Protein AF-C9LE13-F1 (afdb_monomer_lite)

Foldseek 3Di:
DDPPPDPDPCVVVVLVDFDWDDDVCLCVVLPDDPPLCVVPPVQKDDKAQQDDPRDGDVVLLPPDLQFKFKKWKWFADDPCRVPRTGTADIDTWADDHPPTHSSVVSVVLVVDPDQPLSVSCCVPRNRRIMMMTRTDHPVVSRVSVRLSCCSNGVHRSPPDRDDPPPPDPPDDPD

Radius of gyration: 17.65 Å; chains: 1; bounding box: 65×42×38 Å

Organism: NCBI:txid626522

Structure (mmCIF, N/CA/C/O backbone):
data_AF-C9LE13-F1
#
_entry.id   AF-C9LE13-F1
#
loop_
_atom_site.group_PDB
_atom_site.id
_atom_site.type_symbol
_atom_site.label_atom_id
_atom_site.label_alt_id
_atom_site.label_comp_id
_atom_site.label_asym_id
_atom_site.label_entity_id
_atom_site.label_seq_id
_atom_site.pdbx_PDB_ins_code
_atom_site.Cartn_x
_atom_site.Cartn_y
_atom_site.Cartn_z
_atom_site.occupancy
_atom_site.B_iso_or_equiv
_atom_site.auth_seq_id
_atom_site.auth_comp_id
_atom_site.auth_asym_id
_atom_site.auth_atom_id
_atom_site.pdbx_PDB_model_num
ATOM 1 N N . MET A 1 1 ? -45.689 -19.590 8.514 1.00 37.91 1 MET A N 1
ATOM 2 C CA . MET A 1 1 ? -45.401 -20.158 7.177 1.00 37.91 1 MET A CA 1
ATOM 3 C C . MET A 1 1 ? -44.159 -19.452 6.638 1.00 37.91 1 MET A C 1
ATOM 5 O O . MET A 1 1 ? -44.063 -18.241 6.782 1.00 37.91 1 MET A O 1
ATOM 9 N N . ARG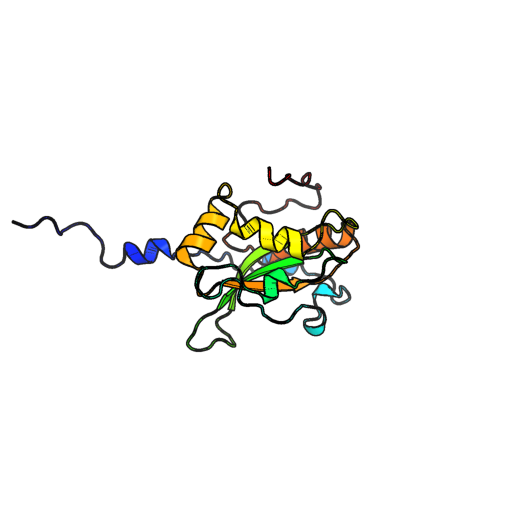 A 1 2 ? -43.164 -20.229 6.197 1.00 45.31 2 ARG A N 1
ATOM 10 C CA . ARG A 1 2 ? -41.741 -19.875 6.023 1.00 45.31 2 ARG A CA 1
ATOM 11 C C . ARG A 1 2 ? -41.488 -18.782 4.965 1.00 45.31 2 ARG A C 1
ATOM 13 O O . ARG A 1 2 ? -41.836 -18.981 3.810 1.00 45.31 2 ARG A O 1
ATOM 20 N N . LYS A 1 3 ? -40.777 -17.709 5.337 1.00 42.91 3 LYS A N 1
ATOM 21 C CA . LYS A 1 3 ? -39.993 -16.847 4.423 1.00 42.91 3 LYS A CA 1
ATOM 22 C C . LYS A 1 3 ? -38.500 -17.057 4.708 1.00 42.91 3 LYS A C 1
ATOM 24 O O . LYS A 1 3 ? -37.850 -16.196 5.280 1.00 42.91 3 LYS A O 1
ATOM 29 N N . GLY A 1 4 ? -37.990 -18.248 4.418 1.00 52.19 4 GLY A N 1
ATOM 30 C CA . GLY A 1 4 ? -36.617 -18.628 4.776 1.00 52.19 4 GLY A CA 1
ATOM 31 C C . GLY A 1 4 ? -36.053 -19.728 3.889 1.00 52.19 4 GLY A C 1
ATOM 32 O O . GLY A 1 4 ? -35.405 -20.641 4.377 1.00 52.19 4 GLY A O 1
ATOM 33 N N . ALA A 1 5 ? -36.371 -19.695 2.601 1.00 51.44 5 ALA A N 1
ATOM 34 C CA . ALA A 1 5 ? -35.769 -20.563 1.603 1.00 51.44 5 ALA A CA 1
ATOM 35 C C . ALA A 1 5 ? -35.389 -19.635 0.458 1.00 51.44 5 ALA A C 1
ATOM 37 O O . ALA A 1 5 ? -36.312 -19.084 -0.117 1.00 51.44 5 ALA A O 1
ATOM 38 N N . PHE A 1 6 ? -34.092 -19.349 0.287 1.00 52.72 6 PHE A N 1
ATOM 39 C CA . PHE A 1 6 ? -33.392 -18.832 -0.912 1.00 52.72 6 PHE A CA 1
ATOM 40 C C . PHE A 1 6 ? -32.077 -18.102 -0.570 1.00 52.72 6 PHE A C 1
ATOM 42 O O . PHE A 1 6 ? -31.337 -17.789 -1.492 1.00 52.72 6 PHE A O 1
ATOM 49 N N . LEU A 1 7 ? -31.741 -17.866 0.705 1.00 52.72 7 LEU A N 1
ATOM 50 C CA . LEU A 1 7 ? -30.363 -17.511 1.066 1.00 52.72 7 LEU A CA 1
ATOM 51 C C . LEU A 1 7 ? -29.539 -18.800 1.069 1.00 52.72 7 LEU A C 1
ATOM 53 O O . LEU A 1 7 ? -29.810 -19.707 1.860 1.00 52.72 7 LEU A O 1
ATOM 57 N N . ASN A 1 8 ? -28.603 -18.918 0.130 1.00 61.34 8 ASN A N 1
ATOM 58 C CA . ASN A 1 8 ? -27.616 -19.990 0.144 1.00 61.34 8 ASN A CA 1
ATOM 59 C C . ASN A 1 8 ? -26.804 -19.868 1.437 1.00 61.34 8 ASN A C 1
ATOM 61 O O . ASN A 1 8 ? -26.517 -18.759 1.884 1.00 61.34 8 ASN A O 1
ATOM 65 N N . LEU A 1 9 ? -26.406 -21.002 2.022 1.00 56.81 9 LEU A N 1
ATOM 66 C CA . LEU A 1 9 ? -25.709 -21.068 3.319 1.00 56.81 9 LEU A CA 1
ATOM 67 C C . LEU A 1 9 ? -24.408 -20.231 3.389 1.00 56.81 9 LEU A C 1
ATOM 69 O O . LEU A 1 9 ? -23.876 -20.043 4.474 1.00 56.81 9 LEU A O 1
ATOM 73 N N . TYR A 1 10 ? -23.928 -19.746 2.239 1.00 61.41 10 TYR A N 1
ATOM 74 C CA . TYR A 1 10 ? -22.667 -19.035 2.023 1.00 61.41 10 TYR A CA 1
ATOM 75 C C . TYR A 1 10 ? -22.854 -17.689 1.293 1.00 61.41 10 TYR A C 1
ATOM 77 O O . TYR A 1 10 ? -21.909 -17.153 0.723 1.00 61.41 10 TYR A O 1
ATOM 85 N N . ASP A 1 11 ? -24.072 -17.134 1.224 1.00 70.69 11 ASP A N 1
ATOM 86 C CA . ASP A 1 11 ? -24.280 -15.845 0.539 1.00 70.69 11 ASP A CA 1
ATOM 87 C C . ASP A 1 11 ? -23.568 -14.674 1.244 1.00 70.69 11 ASP A C 1
ATOM 89 O O . ASP A 1 11 ? -23.216 -13.698 0.584 1.00 70.69 11 ASP A O 1
ATOM 93 N N . GLU A 1 12 ? -23.308 -14.780 2.552 1.00 75.88 12 GLU A N 1
ATOM 94 C CA . GLU A 1 12 ? -22.502 -13.800 3.294 1.00 75.88 12 GLU A CA 1
ATOM 95 C C . GLU A 1 12 ? -21.009 -13.888 2.943 1.00 75.88 12 GLU A C 1
ATOM 97 O O . GLU A 1 12 ? -20.352 -12.851 2.845 1.00 75.88 12 GLU A O 1
ATOM 102 N N . ASP A 1 13 ? -20.489 -15.084 2.649 1.00 80.38 13 ASP A N 1
ATOM 103 C CA . ASP A 1 13 ? -19.080 -15.281 2.276 1.00 80.38 13 ASP A CA 1
ATOM 104 C C . ASP A 1 13 ? -18.731 -14.534 0.985 1.00 80.38 13 ASP A C 1
ATOM 106 O O . ASP A 1 13 ? -17.645 -13.970 0.866 1.00 80.38 13 ASP A O 1
ATOM 110 N N . LYS A 1 14 ? -19.696 -14.398 0.064 1.00 82.44 14 LYS A N 1
ATOM 111 C CA . LYS A 1 14 ? -19.529 -13.627 -1.179 1.00 82.44 14 LYS A CA 1
ATOM 112 C C . LYS A 1 14 ? -19.150 -12.165 -0.944 1.00 82.44 14 LYS A C 1
ATOM 114 O O . LYS A 1 14 ? -18.537 -11.535 -1.807 1.00 82.44 14 LYS A O 1
ATOM 119 N N . LEU A 1 15 ? -19.504 -11.593 0.210 1.00 85.00 15 LEU A N 1
ATOM 120 C CA . LEU A 1 15 ? -19.101 -10.229 0.568 1.00 85.00 15 LEU A CA 1
ATOM 121 C C . LEU A 1 15 ? -17.573 -10.125 0.708 1.00 85.00 15 LEU A C 1
ATOM 123 O O . LEU A 1 15 ? -16.983 -9.101 0.340 1.00 85.00 15 LEU A O 1
ATOM 127 N N . TYR A 1 16 ? -16.950 -11.220 1.143 1.00 90.00 16 TYR A N 1
ATOM 128 C CA . TYR A 1 16 ? -15.524 -11.391 1.395 1.00 90.00 16 TYR A CA 1
ATOM 129 C C . TYR A 1 16 ? -14.784 -12.095 0.244 1.00 90.00 16 TYR A C 1
ATOM 131 O O . TYR A 1 16 ? -13.591 -12.363 0.355 1.00 90.00 16 TYR A O 1
ATOM 139 N N . ASP A 1 17 ? -15.432 -12.357 -0.891 1.00 90.12 17 ASP A N 1
ATOM 140 C CA . ASP A 1 17 ? -14.742 -12.965 -2.030 1.00 90.12 17 ASP A CA 1
ATOM 141 C C . ASP A 1 17 ? -13.667 -12.028 -2.598 1.00 90.12 17 ASP A C 1
ATOM 143 O O . ASP A 1 17 ? -13.955 -10.903 -3.028 1.00 90.12 17 ASP A O 1
ATOM 147 N N . ILE A 1 18 ? -12.433 -12.532 -2.653 1.00 93.56 18 ILE A N 1
ATOM 148 C CA . ILE A 1 18 ? -11.281 -11.892 -3.287 1.00 93.56 18 ILE A CA 1
ATOM 149 C C . ILE A 1 18 ? -10.654 -12.885 -4.267 1.00 93.56 18 ILE A C 1
ATOM 151 O O . ILE A 1 18 ? -10.316 -14.008 -3.898 1.00 93.56 18 ILE A O 1
ATOM 155 N N . ILE A 1 19 ? -10.472 -12.463 -5.520 1.00 92.00 19 ILE A N 1
ATOM 156 C CA . ILE A 1 19 ? -9.892 -13.296 -6.579 1.00 92.00 19 ILE A CA 1
ATOM 157 C C . ILE A 1 19 ? -8.451 -12.857 -6.839 1.00 92.00 19 ILE A C 1
ATOM 159 O O . ILE A 1 19 ? -8.207 -11.710 -7.207 1.00 92.00 19 ILE A O 1
ATOM 163 N N . TYR A 1 20 ? -7.508 -13.790 -6.701 1.00 93.12 20 TYR A N 1
ATOM 164 C CA . TYR A 1 20 ? -6.093 -13.576 -7.001 1.00 93.12 20 TYR A CA 1
ATOM 165 C C . TYR A 1 20 ? -5.717 -14.200 -8.346 1.00 93.12 20 TYR A C 1
ATOM 167 O O . TYR A 1 20 ? -5.934 -15.389 -8.580 1.00 93.12 20 TYR A O 1
ATOM 175 N N . TYR A 1 21 ? -5.103 -13.407 -9.223 1.00 88.44 21 TYR A N 1
ATOM 176 C CA . TYR A 1 21 ? -4.689 -13.835 -10.562 1.00 88.44 21 TYR A CA 1
ATOM 177 C C . TYR A 1 21 ? -3.209 -14.230 -10.587 1.00 88.44 21 TYR A C 1
ATOM 179 O O . TYR A 1 21 ? -2.379 -13.564 -11.210 1.00 88.44 21 TYR A O 1
ATOM 187 N N . HIS A 1 22 ? -2.866 -15.314 -9.889 1.00 88.94 22 HIS A N 1
ATOM 188 C CA . HIS A 1 22 ? -1.499 -15.833 -9.887 1.00 88.94 22 HIS A CA 1
ATOM 189 C C . HIS A 1 22 ? -1.129 -16.394 -11.264 1.00 88.94 22 HIS A C 1
ATOM 191 O O . HIS A 1 22 ? -1.732 -17.353 -11.743 1.00 88.94 22 HIS A O 1
ATOM 197 N N . ASN A 1 23 ? -0.118 -15.799 -11.892 1.00 91.75 23 ASN A N 1
ATOM 198 C CA . ASN A 1 23 ? 0.418 -16.245 -13.170 1.00 91.75 23 ASN A CA 1
ATOM 199 C C . ASN A 1 23 ? 1.940 -16.028 -13.181 1.00 91.75 23 ASN A C 1
ATOM 201 O O . ASN A 1 23 ? 2.374 -14.874 -13.182 1.00 91.75 23 ASN A O 1
ATOM 205 N N . PRO A 1 24 ? 2.756 -17.096 -13.229 1.00 94.56 24 PRO A N 1
ATOM 206 C CA . PRO A 1 24 ? 4.211 -16.974 -13.256 1.00 94.56 24 PRO A CA 1
ATOM 207 C C . PRO A 1 24 ? 4.753 -16.103 -14.394 1.00 94.56 24 PRO A C 1
ATOM 209 O O . PRO A 1 24 ? 5.767 -15.434 -14.208 1.00 94.56 24 PRO A O 1
ATOM 212 N N . SER A 1 25 ? 4.072 -16.046 -15.545 1.00 94.38 25 SER A N 1
ATOM 213 C CA . SER A 1 25 ? 4.474 -15.163 -16.646 1.00 94.38 25 SER A CA 1
ATOM 214 C C . SER A 1 25 ? 4.455 -13.693 -16.233 1.00 94.38 25 SER A C 1
ATOM 216 O O . SER A 1 25 ? 5.364 -12.955 -16.585 1.00 94.38 25 SER A O 1
ATOM 218 N N . HIS A 1 26 ? 3.496 -13.268 -15.402 1.00 91.94 26 HIS A N 1
ATOM 219 C CA . HIS A 1 26 ? 3.467 -11.894 -14.895 1.00 91.94 26 HIS A CA 1
ATOM 220 C C . HIS A 1 26 ? 4.715 -11.563 -14.069 1.00 91.94 26 HIS A C 1
ATOM 222 O O . HIS A 1 26 ? 5.225 -10.449 -14.156 1.00 91.94 26 HIS A O 1
ATOM 228 N N . TRP A 1 27 ? 5.220 -12.519 -13.289 1.00 91.88 27 TRP A N 1
ATOM 229 C CA . TRP A 1 27 ? 6.414 -12.325 -12.465 1.00 91.88 27 TRP A CA 1
ATOM 230 C C . TRP A 1 27 ? 7.683 -12.264 -13.307 1.00 91.88 27 TRP A C 1
ATOM 232 O O . TRP A 1 27 ? 8.542 -11.430 -13.050 1.00 91.88 27 TRP A O 1
ATOM 242 N N . ILE A 1 28 ? 7.789 -13.130 -14.316 1.00 92.38 28 ILE A N 1
ATOM 243 C CA . ILE A 1 28 ? 8.953 -13.190 -15.205 1.00 92.38 28 ILE A CA 1
ATOM 244 C C . ILE A 1 28 ? 9.008 -11.942 -16.094 1.00 92.38 28 ILE A C 1
ATOM 246 O O . ILE A 1 28 ? 10.044 -11.285 -16.161 1.00 92.38 28 ILE A O 1
ATOM 250 N N . ASP A 1 29 ? 7.887 -11.576 -16.718 1.00 91.94 29 ASP A N 1
ATOM 251 C CA . ASP A 1 29 ? 7.822 -10.479 -17.692 1.00 91.94 29 ASP A CA 1
ATOM 252 C C . ASP A 1 29 ? 7.953 -9.092 -17.047 1.00 91.94 29 ASP A C 1
ATOM 254 O O . ASP A 1 29 ? 8.300 -8.123 -17.722 1.00 91.94 29 ASP A O 1
ATOM 258 N N . ASN A 1 30 ? 7.658 -8.983 -15.748 1.00 91.69 30 ASN A N 1
ATOM 259 C CA . ASN A 1 30 ? 7.724 -7.734 -14.983 1.00 91.69 30 ASN A CA 1
ATOM 260 C C . ASN A 1 30 ? 8.714 -7.839 -13.815 1.00 91.69 30 ASN A C 1
ATOM 262 O O . ASN A 1 30 ? 8.561 -7.146 -12.807 1.00 91.69 30 ASN A O 1
ATOM 266 N N . LYS A 1 31 ? 9.714 -8.723 -13.934 1.00 91.00 31 LYS A N 1
ATOM 267 C CA . LYS A 1 31 ? 10.750 -8.889 -12.916 1.00 91.00 31 LYS A CA 1
ATOM 268 C C . LYS A 1 31 ? 11.468 -7.559 -12.698 1.00 91.00 31 LYS A C 1
ATOM 270 O O . LYS A 1 31 ? 11.991 -6.956 -13.634 1.00 91.00 31 LYS A O 1
ATOM 275 N N . ILE A 1 32 ? 11.511 -7.133 -11.443 1.00 90.25 32 ILE A N 1
ATOM 276 C CA . ILE A 1 32 ? 12.288 -5.976 -11.013 1.00 90.25 32 ILE A CA 1
ATOM 277 C C . ILE A 1 32 ? 13.778 -6.353 -11.021 1.00 90.25 32 ILE A C 1
ATOM 279 O O . ILE A 1 32 ? 14.143 -7.491 -10.706 1.00 90.25 32 ILE A O 1
ATOM 283 N N . ASP A 1 33 ? 14.630 -5.412 -11.434 1.00 88.75 33 ASP A N 1
ATOM 284 C CA . ASP A 1 33 ? 16.086 -5.577 -11.394 1.00 88.75 33 ASP A CA 1
ATOM 285 C C . ASP A 1 33 ? 16.538 -5.892 -9.959 1.00 88.75 33 ASP A C 1
ATOM 287 O O . ASP A 1 33 ? 16.088 -5.243 -9.018 1.00 88.75 33 ASP A O 1
ATOM 291 N N . ASP A 1 34 ? 17.423 -6.874 -9.783 1.00 85.19 34 ASP A N 1
ATOM 292 C CA . ASP A 1 34 ? 17.890 -7.290 -8.453 1.00 85.19 34 ASP A CA 1
ATOM 293 C C . ASP A 1 34 ? 18.708 -6.191 -7.743 1.00 85.19 34 ASP A C 1
ATOM 295 O O . ASP A 1 34 ? 18.893 -6.238 -6.528 1.00 85.19 34 ASP A O 1
ATOM 299 N N . LEU A 1 35 ? 19.197 -5.196 -8.491 1.00 91.25 35 LEU A N 1
ATOM 300 C CA . LEU A 1 35 ? 19.860 -4.000 -7.973 1.00 91.25 35 LEU A CA 1
ATOM 301 C C . LEU A 1 35 ? 18.881 -2.873 -7.627 1.00 91.25 35 LEU A C 1
ATOM 303 O O . LEU A 1 35 ? 19.296 -1.880 -7.024 1.00 91.25 35 LEU A O 1
ATOM 307 N N . ASN A 1 36 ? 17.606 -2.984 -8.014 1.00 93.12 36 ASN A N 1
ATOM 308 C CA . ASN A 1 36 ? 16.605 -1.991 -7.657 1.00 93.12 36 ASN A CA 1
ATOM 309 C C . ASN A 1 36 ? 16.327 -2.080 -6.148 1.00 93.12 36 ASN A C 1
ATOM 311 O O . ASN A 1 36 ? 15.871 -3.117 -5.672 1.00 93.12 36 ASN A O 1
ATOM 315 N N . PRO A 1 37 ? 16.536 -1.003 -5.376 1.00 95.00 37 PRO A N 1
ATOM 316 C CA . PRO A 1 37 ? 16.409 -1.070 -3.928 1.00 95.00 37 PRO A CA 1
ATOM 317 C C . PRO A 1 37 ? 15.028 -1.456 -3.393 1.00 95.00 37 PRO A C 1
ATOM 319 O O . PRO A 1 37 ? 14.924 -1.847 -2.234 1.00 95.00 37 PRO A O 1
ATOM 322 N N . ILE A 1 38 ? 13.971 -1.363 -4.201 1.00 95.44 38 ILE A N 1
ATOM 323 C CA . ILE A 1 38 ? 12.629 -1.773 -3.784 1.00 95.44 38 ILE A CA 1
ATOM 324 C C . ILE A 1 38 ? 12.525 -3.282 -3.492 1.00 95.44 38 ILE A C 1
ATOM 326 O O . ILE A 1 38 ? 11.621 -3.701 -2.770 1.00 95.44 38 ILE A O 1
ATOM 330 N N . SER A 1 39 ? 13.439 -4.113 -4.009 1.00 92.94 39 SER A N 1
ATOM 331 C CA . SER A 1 39 ? 13.477 -5.549 -3.700 1.00 92.94 39 SER A CA 1
ATOM 332 C C . SER A 1 39 ? 14.074 -5.866 -2.322 1.00 92.94 39 SER A C 1
ATOM 334 O O . SER A 1 39 ? 13.962 -7.000 -1.860 1.00 92.94 39 SER A O 1
ATOM 336 N N . ASP A 1 40 ? 14.701 -4.891 -1.657 1.00 94.44 40 ASP A N 1
ATOM 337 C CA . ASP A 1 40 ? 15.301 -5.044 -0.332 1.00 94.44 40 ASP A CA 1
ATOM 338 C C . ASP A 1 40 ? 14.264 -4.776 0.767 1.00 94.44 40 ASP A C 1
ATOM 340 O O . ASP A 1 40 ? 13.864 -3.635 1.011 1.00 94.44 40 ASP A O 1
ATOM 344 N N . GLU A 1 41 ? 13.845 -5.834 1.467 1.00 92.75 41 GLU A N 1
ATOM 345 C CA . GLU A 1 41 ? 12.862 -5.751 2.548 1.00 92.75 41 GLU A CA 1
ATOM 346 C C . GLU A 1 41 ? 13.253 -4.737 3.636 1.00 92.75 41 GLU A C 1
ATOM 348 O O . GLU A 1 41 ? 12.379 -4.051 4.173 1.00 92.75 41 GLU A O 1
ATOM 353 N N . ALA A 1 42 ? 14.550 -4.593 3.930 1.00 95.81 42 ALA A N 1
ATOM 354 C CA . ALA A 1 42 ? 15.041 -3.693 4.972 1.00 95.81 42 ALA A CA 1
ATOM 355 C C . ALA A 1 42 ? 14.831 -2.206 4.636 1.00 95.81 42 ALA A C 1
ATOM 357 O O . ALA A 1 42 ? 14.957 -1.350 5.513 1.00 95.81 42 ALA A O 1
ATOM 358 N N . ARG A 1 43 ? 14.512 -1.883 3.376 1.00 96.62 43 ARG A N 1
ATOM 359 C CA . ARG A 1 43 ? 14.202 -0.516 2.932 1.00 96.62 43 ARG A CA 1
ATOM 360 C C . ARG A 1 43 ? 12.723 -0.172 2.990 1.00 96.62 43 ARG A C 1
ATOM 362 O O . ARG A 1 43 ? 12.365 0.995 2.846 1.00 96.62 43 ARG A O 1
ATOM 369 N N . TRP A 1 44 ? 11.863 -1.159 3.196 1.00 97.62 44 TRP A N 1
ATOM 370 C CA . TRP A 1 44 ? 10.451 -0.914 3.435 1.00 97.62 44 TRP A CA 1
ATOM 371 C C . TRP A 1 44 ? 10.213 -0.549 4.895 1.00 97.62 44 TRP A C 1
ATOM 373 O O . TRP A 1 44 ? 10.956 -0.944 5.791 1.00 97.62 44 TRP A O 1
ATOM 383 N N . SER A 1 45 ? 9.120 0.160 5.149 1.00 97.56 45 SER A N 1
ATOM 384 C CA . SER A 1 45 ? 8.640 0.384 6.504 1.00 97.56 45 SER A CA 1
ATOM 385 C C . SER A 1 45 ? 8.359 -0.933 7.222 1.00 97.56 45 SER A C 1
ATOM 387 O O . SER A 1 45 ? 8.076 -1.957 6.593 1.00 97.56 45 SER A O 1
ATOM 389 N N . GLU A 1 46 ? 8.311 -0.871 8.547 1.00 96.50 46 GLU A N 1
ATOM 390 C CA . GLU A 1 46 ? 7.620 -1.885 9.335 1.00 96.50 46 GLU A CA 1
ATOM 391 C C . GLU A 1 46 ? 6.150 -2.010 8.901 1.00 96.50 46 GLU A C 1
ATOM 393 O O . GLU A 1 46 ? 5.576 -1.128 8.245 1.00 96.50 46 GLU A O 1
ATOM 398 N N . GLU A 1 47 ? 5.536 -3.128 9.273 1.00 95.88 47 GLU A N 1
ATOM 399 C CA . GLU A 1 47 ? 4.100 -3.332 9.121 1.00 95.88 47 GLU A CA 1
ATOM 400 C C . GLU A 1 47 ? 3.313 -2.357 10.011 1.00 95.88 47 GLU A C 1
ATOM 402 O O . GLU A 1 47 ? 3.586 -2.217 11.203 1.00 95.88 47 GLU A O 1
ATOM 407 N N . ILE A 1 48 ? 2.287 -1.718 9.442 1.00 98.00 48 ILE A N 1
ATOM 408 C CA . ILE A 1 48 ? 1.427 -0.770 10.152 1.00 98.00 48 ILE A CA 1
ATOM 409 C C . ILE A 1 48 ? -0.022 -1.240 10.065 1.00 98.00 48 ILE A C 1
ATOM 411 O O . ILE A 1 48 ? -0.573 -1.362 8.972 1.00 98.00 48 ILE A O 1
ATOM 415 N N . LYS A 1 49 ? -0.680 -1.453 11.209 1.00 97.75 49 LYS A N 1
ATOM 416 C CA . LYS A 1 49 ? -2.133 -1.659 11.226 1.00 97.75 49 LYS A CA 1
ATOM 417 C C . LYS A 1 49 ? -2.819 -0.363 10.799 1.00 97.75 49 LYS A C 1
ATOM 419 O O . LYS A 1 49 ? -2.558 0.691 11.378 1.00 97.75 49 LYS A O 1
ATOM 424 N N . TYR A 1 50 ? -3.656 -0.414 9.765 1.00 97.88 50 TYR A N 1
ATOM 425 C CA . TYR A 1 50 ? -4.187 0.807 9.156 1.00 97.88 50 TYR A CA 1
ATOM 426 C C . TYR A 1 50 ? -5.337 1.414 9.978 1.00 97.88 50 TYR A C 1
ATOM 428 O O . TYR A 1 50 ? -5.410 2.634 10.131 1.00 97.88 50 TYR A O 1
ATOM 436 N N . TYR A 1 51 ? -6.174 0.565 10.584 1.00 97.12 51 TYR A N 1
ATOM 437 C CA . TYR A 1 51 ? -7.274 0.966 11.463 1.00 97.12 51 TYR A CA 1
ATOM 438 C C . TYR A 1 51 ? -7.131 0.411 12.882 1.00 97.12 51 TYR A C 1
ATOM 440 O O . TYR A 1 51 ? -6.893 -0.780 13.081 1.00 97.12 51 TYR A O 1
ATOM 448 N N . GLU A 1 52 ? -7.366 1.262 13.877 1.00 94.69 52 GLU A N 1
ATOM 449 C CA . GLU A 1 52 ? -7.399 0.910 15.298 1.00 94.69 52 GLU A CA 1
ATOM 450 C C . GLU A 1 52 ? -8.662 1.506 15.923 1.00 94.69 52 GLU A C 1
ATOM 452 O O . GLU A 1 52 ? -8.923 2.699 15.798 1.00 94.69 52 GLU A O 1
ATOM 457 N N . GLY A 1 53 ? -9.502 0.675 16.549 1.00 90.19 53 GLY A N 1
ATOM 458 C CA . GLY A 1 53 ? -10.760 1.146 17.146 1.00 90.19 53 GLY A CA 1
ATOM 459 C C . GLY A 1 53 ? -11.723 1.796 16.142 1.00 90.19 53 GLY A C 1
ATOM 460 O O . GLY A 1 53 ? -12.461 2.710 16.498 1.00 90.19 53 GLY A O 1
ATOM 461 N N . GLY A 1 54 ? -11.692 1.371 14.875 1.00 88.38 54 GLY A N 1
ATOM 462 C CA . GLY A 1 54 ? -12.553 1.919 13.827 1.00 88.38 54 GLY A CA 1
ATOM 463 C C . GLY A 1 54 ? -12.118 3.283 13.277 1.00 88.38 54 GLY A C 1
ATOM 464 O O . GLY A 1 54 ? -12.835 3.841 12.449 1.00 88.38 54 GLY A O 1
ATOM 465 N N . VAL A 1 55 ? -10.952 3.807 13.654 1.00 93.69 55 VAL A N 1
ATOM 466 C CA . VAL A 1 55 ? -10.382 5.047 13.099 1.00 93.69 55 VAL A CA 1
ATOM 467 C C . VAL A 1 55 ? -8.982 4.799 12.553 1.00 93.69 55 VAL A C 1
ATOM 469 O O . VAL A 1 55 ? -8.350 3.799 12.895 1.00 93.69 55 VAL A O 1
ATOM 472 N N . ILE A 1 56 ? -8.505 5.671 11.662 1.00 95.88 56 ILE A N 1
ATOM 473 C CA . ILE A 1 56 ? -7.150 5.556 11.114 1.00 95.88 56 ILE A CA 1
ATOM 474 C C . ILE A 1 56 ? -6.112 5.587 12.248 1.00 95.88 56 ILE A C 1
ATOM 476 O O . ILE A 1 56 ? -6.205 6.419 13.163 1.00 95.88 56 ILE A O 1
ATOM 480 N N . SER A 1 57 ? -5.145 4.671 12.202 1.00 97.38 57 SER A N 1
ATOM 481 C CA . SER A 1 57 ? -4.183 4.484 13.290 1.00 97.38 57 SER A CA 1
ATOM 482 C C . SER A 1 57 ? -3.248 5.678 13.458 1.00 97.38 57 SER A C 1
ATOM 484 O O . SER A 1 57 ? -2.995 6.463 12.534 1.00 97.38 57 SER A O 1
ATOM 486 N N . GLU A 1 58 ? -2.701 5.821 14.663 1.00 97.50 58 GLU A N 1
ATOM 487 C CA . GLU A 1 58 ? -1.776 6.912 14.972 1.00 97.50 58 GLU A CA 1
ATOM 488 C C . GLU A 1 58 ? -0.456 6.765 14.198 1.00 97.50 58 GLU A C 1
ATOM 490 O O . GLU A 1 58 ? 0.120 7.750 13.734 1.00 97.50 58 GLU A O 1
ATOM 495 N N . SER A 1 59 ? -0.027 5.528 13.943 1.00 97.69 59 SER A N 1
ATOM 496 C CA . SER A 1 59 ? 1.134 5.215 13.104 1.00 97.69 59 SER A CA 1
ATOM 497 C C . SER A 1 59 ? 0.988 5.765 11.681 1.00 97.69 59 SER A C 1
ATOM 499 O O . SER A 1 59 ? 1.917 6.386 11.166 1.00 97.69 59 SER A O 1
ATOM 501 N N . ILE A 1 60 ? -0.196 5.642 11.065 1.00 97.81 60 ILE A N 1
ATOM 502 C CA . ILE A 1 60 ? -0.460 6.238 9.744 1.00 97.81 60 ILE A CA 1
ATOM 503 C C . ILE A 1 60 ? -0.419 7.768 9.805 1.00 97.81 60 ILE A C 1
ATOM 505 O O . ILE A 1 60 ? 0.126 8.425 8.912 1.00 97.81 60 ILE A O 1
ATOM 509 N N . LYS A 1 61 ? -0.947 8.367 10.878 1.00 97.06 61 LYS A N 1
ATOM 510 C CA . LYS A 1 61 ? -0.926 9.827 11.047 1.00 97.06 61 LYS A CA 1
ATOM 511 C C . LYS A 1 61 ? 0.484 10.392 11.210 1.00 97.06 61 LYS A C 1
ATOM 513 O O . LYS A 1 61 ? 0.675 11.561 10.866 1.00 97.06 61 LYS A O 1
ATOM 518 N N . ASN A 1 62 ? 1.436 9.571 11.653 1.00 96.94 62 ASN A N 1
ATOM 519 C CA . ASN A 1 62 ? 2.821 9.949 11.929 1.00 96.94 62 ASN A CA 1
ATOM 520 C C . ASN A 1 62 ? 3.836 9.526 10.854 1.00 96.94 62 ASN A C 1
ATOM 522 O O . ASN A 1 62 ? 5.014 9.851 10.990 1.00 96.94 62 ASN A O 1
ATOM 526 N N . LEU A 1 63 ? 3.393 8.921 9.745 1.00 97.81 63 LEU A N 1
ATOM 527 C CA . LEU A 1 63 ? 4.230 8.618 8.569 1.00 97.81 63 LEU A CA 1
ATOM 528 C C . LEU A 1 63 ? 5.083 9.815 8.108 1.00 97.81 63 LEU A C 1
ATOM 530 O O . LEU A 1 63 ? 4.678 10.950 8.314 1.00 97.81 63 LEU A O 1
ATOM 534 N N . PRO A 1 64 ? 6.230 9.652 7.444 1.00 96.88 64 PRO A N 1
ATOM 535 C CA . PRO A 1 64 ? 7.045 10.790 7.018 1.00 96.88 64 PRO A CA 1
ATOM 536 C C . PRO A 1 64 ? 6.323 11.731 6.033 1.00 96.88 64 PRO A C 1
ATOM 538 O O . PRO A 1 64 ? 5.405 11.348 5.301 1.00 96.88 64 PRO A O 1
ATOM 541 N N . THR A 1 65 ? 6.753 12.994 6.012 1.00 97.69 65 THR A N 1
ATOM 542 C CA . THR A 1 65 ? 6.242 14.036 5.097 1.00 97.69 65 THR A CA 1
ATOM 543 C C . THR A 1 65 ? 7.280 14.499 4.074 1.00 97.69 65 THR A C 1
ATOM 545 O O . THR A 1 65 ? 6.982 15.357 3.251 1.00 97.69 65 THR A O 1
ATOM 548 N N . ASN A 1 66 ? 8.489 13.940 4.124 1.00 97.50 66 ASN A N 1
ATOM 549 C CA . ASN A 1 66 ? 9.641 14.283 3.285 1.00 97.50 66 ASN A CA 1
ATOM 550 C C . ASN A 1 66 ? 9.917 13.243 2.182 1.00 97.50 66 ASN A C 1
ATOM 552 O O . ASN A 1 66 ? 11.004 13.218 1.614 1.00 97.50 66 ASN A O 1
ATOM 556 N N . THR A 1 67 ? 8.959 12.357 1.908 1.00 97.75 67 THR A N 1
ATOM 557 C CA . THR A 1 67 ? 9.075 11.314 0.887 1.00 97.75 67 THR A CA 1
ATOM 558 C C . THR A 1 67 ? 7.715 10.997 0.272 1.00 97.75 67 THR A C 1
ATOM 560 O O . THR A 1 67 ? 6.665 11.208 0.894 1.00 97.75 67 THR A O 1
ATOM 563 N N . GLY A 1 68 ? 7.741 10.527 -0.968 1.00 97.62 68 GLY A N 1
ATOM 564 C CA . GLY A 1 68 ? 6.629 9.864 -1.627 1.00 97.62 68 GLY A CA 1
ATOM 565 C C . GLY A 1 68 ? 6.802 8.357 -1.477 1.00 97.62 68 GLY A C 1
ATOM 566 O O . GLY A 1 68 ? 7.040 7.867 -0.373 1.00 97.62 68 GLY A O 1
ATOM 567 N N . GLY A 1 69 ? 6.699 7.641 -2.591 1.00 97.81 69 GLY A N 1
ATOM 568 C CA . GLY A 1 69 ? 7.072 6.237 -2.680 1.00 97.81 69 GLY A CA 1
ATOM 569 C C . GLY A 1 69 ? 5.946 5.315 -3.116 1.00 97.81 69 GLY A C 1
ATOM 570 O O . GLY A 1 69 ? 4.906 5.757 -3.610 1.00 97.81 69 GLY A O 1
ATOM 571 N N . ILE A 1 70 ? 6.169 4.022 -2.908 1.00 98.44 70 ILE A N 1
ATOM 572 C CA . ILE A 1 70 ? 5.190 2.961 -3.152 1.00 98.44 70 ILE A CA 1
ATOM 573 C C . ILE A 1 70 ? 4.566 2.558 -1.828 1.00 98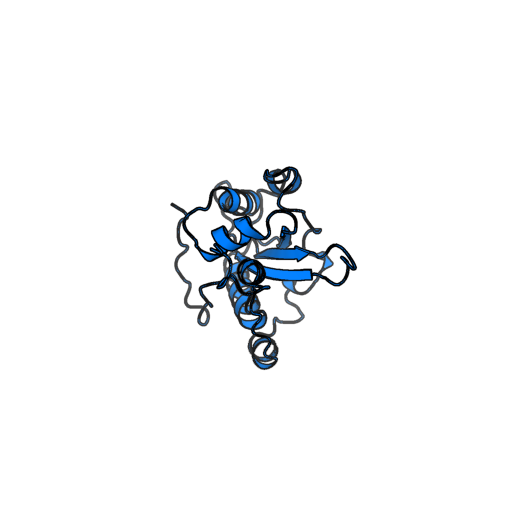.44 70 ILE A C 1
ATOM 575 O O . ILE A 1 70 ? 5.255 2.466 -0.817 1.00 98.44 70 ILE A O 1
ATOM 579 N N . TYR A 1 71 ? 3.272 2.274 -1.825 1.00 98.19 71 TYR A N 1
ATOM 580 C CA . TYR A 1 71 ? 2.605 1.652 -0.695 1.00 98.19 71 TYR A CA 1
ATOM 581 C C . TYR A 1 71 ? 1.749 0.479 -1.118 1.00 98.19 71 TYR A C 1
ATOM 583 O O . TYR A 1 71 ? 1.278 0.386 -2.250 1.00 98.19 71 TYR A O 1
ATOM 591 N N . MET A 1 72 ? 1.515 -0.398 -0.154 1.00 97.81 72 MET A N 1
ATOM 592 C CA . MET A 1 72 ? 0.636 -1.536 -0.309 1.00 97.81 72 MET A CA 1
ATOM 593 C C . MET A 1 72 ? -0.324 -1.638 0.862 1.00 97.81 72 MET A C 1
ATOM 595 O O . MET A 1 72 ? 0.052 -1.413 2.015 1.00 97.81 72 MET A O 1
ATOM 599 N N . PHE A 1 73 ? -1.548 -2.038 0.545 1.00 98.12 73 PHE A N 1
ATOM 600 C CA . PHE A 1 73 ? -2.459 -2.616 1.510 1.00 98.12 73 PHE A CA 1
ATOM 601 C C . PHE A 1 73 ? -2.423 -4.132 1.387 1.00 98.12 73 PHE A C 1
ATOM 603 O O . PHE A 1 73 ? -2.423 -4.685 0.283 1.00 98.12 73 PHE A O 1
ATOM 610 N N . TYR A 1 74 ? -2.439 -4.807 2.525 1.00 97.81 74 TYR A N 1
ATOM 611 C CA . TYR A 1 74 ? -2.562 -6.253 2.589 1.00 97.81 74 TYR A CA 1
ATOM 612 C C . TYR A 1 74 ? -3.438 -6.668 3.758 1.00 97.81 74 TYR A C 1
ATOM 614 O O . TYR A 1 74 ? -3.565 -5.957 4.756 1.00 97.81 74 TYR A O 1
ATOM 622 N N . LEU A 1 75 ? -4.053 -7.832 3.610 1.00 97.62 75 LEU A N 1
ATOM 623 C CA . LEU A 1 75 ? -4.804 -8.478 4.670 1.00 97.62 75 LEU A CA 1
ATOM 624 C C . LEU A 1 75 ? -3.863 -9.325 5.505 1.00 97.62 75 LEU A C 1
ATOM 626 O O . LEU A 1 75 ? -2.974 -9.979 4.953 1.00 97.62 75 LEU A O 1
ATOM 630 N N . LYS A 1 76 ? -4.091 -9.333 6.816 1.00 97.62 76 LYS A N 1
ATOM 631 C CA . LYS A 1 76 ? -3.361 -10.187 7.745 1.00 97.62 76 LYS A CA 1
ATOM 632 C C . LYS A 1 76 ? -4.308 -11.076 8.538 1.00 97.62 76 LYS A C 1
ATOM 634 O O . LYS A 1 76 ? -5.182 -10.577 9.247 1.00 97.62 76 LYS A O 1
ATOM 639 N N . GLY A 1 77 ? -4.112 -12.384 8.417 1.00 95.56 77 GLY A N 1
ATOM 640 C CA . GLY A 1 77 ? -4.834 -13.379 9.204 1.00 95.56 77 GLY A CA 1
ATOM 641 C C . GLY A 1 77 ? -4.400 -13.396 10.671 1.00 95.56 77 GLY A C 1
ATOM 642 O O . GLY A 1 77 ? -3.372 -12.830 11.052 1.00 95.56 77 GLY A O 1
ATOM 643 N N . ILE A 1 78 ? -5.225 -14.023 11.510 1.00 95.38 78 ILE A N 1
ATOM 644 C CA . ILE A 1 78 ? -5.045 -14.050 12.969 1.00 95.38 78 ILE A CA 1
ATOM 645 C C . ILE A 1 78 ? -4.458 -15.366 13.489 1.00 95.38 78 ILE A C 1
ATOM 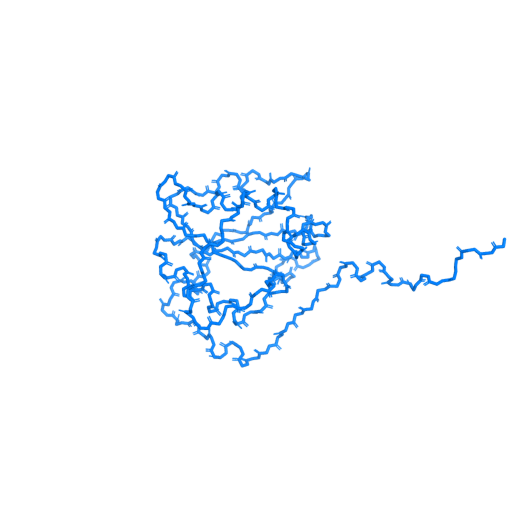647 O O . ILE A 1 78 ? -4.026 -15.410 14.638 1.00 95.38 78 ILE A O 1
ATOM 651 N N . ASN A 1 79 ? -4.437 -16.426 12.677 1.00 96.50 79 ASN A N 1
ATOM 652 C CA . ASN A 1 79 ? -4.035 -17.758 13.133 1.00 96.50 79 ASN A CA 1
ATOM 653 C C . ASN A 1 79 ? -2.529 -17.961 12.969 1.00 96.50 79 ASN A C 1
ATOM 655 O O . ASN A 1 79 ? -1.849 -18.391 13.899 1.00 96.50 79 ASN A O 1
ATOM 659 N N . LEU A 1 80 ? -1.999 -17.616 11.792 1.00 95.69 80 LEU A N 1
ATOM 660 C CA . LEU A 1 80 ? -0.581 -17.677 11.440 1.00 95.69 80 LEU A CA 1
ATOM 661 C C . LEU A 1 80 ? -0.144 -16.350 10.792 1.00 95.69 80 LEU A C 1
ATOM 663 O O . LEU A 1 80 ? 0.211 -16.310 9.611 1.00 95.69 80 LEU A O 1
ATOM 667 N N . PRO A 1 81 ? -0.103 -15.242 11.557 1.00 91.94 81 PRO A N 1
ATOM 668 C CA . PRO A 1 81 ? 0.045 -13.897 10.994 1.00 91.94 81 PRO A CA 1
ATOM 669 C C . PRO A 1 81 ? 1.398 -13.632 10.303 1.00 91.94 81 PRO A C 1
ATOM 671 O O . PRO A 1 81 ? 1.581 -12.610 9.642 1.00 91.94 81 PRO A O 1
ATOM 674 N N . PHE A 1 82 ? 2.375 -14.526 10.468 1.00 91.56 82 PHE A N 1
ATOM 675 C CA . PHE A 1 82 ? 3.661 -14.453 9.774 1.00 91.56 82 PHE A CA 1
ATOM 676 C C . PHE A 1 82 ? 3.572 -14.883 8.300 1.00 91.56 82 PHE A C 1
ATOM 678 O O . PHE A 1 82 ? 4.398 -14.435 7.510 1.00 91.56 82 PHE A O 1
ATOM 685 N N . ILE A 1 83 ? 2.584 -15.708 7.926 1.00 95.12 83 ILE A N 1
ATOM 686 C CA . ILE A 1 83 ? 2.398 -16.220 6.555 1.00 95.12 83 ILE A CA 1
ATOM 687 C C . ILE A 1 83 ? 1.048 -15.832 5.943 1.00 95.12 83 ILE A C 1
ATOM 689 O O . ILE A 1 83 ? 0.946 -15.714 4.726 1.00 95.12 83 ILE A O 1
ATOM 693 N N . GLU A 1 84 ? 0.024 -15.582 6.761 1.00 95.75 84 GLU A N 1
ATOM 694 C CA . GLU A 1 84 ? -1.296 -15.124 6.315 1.00 95.75 84 GLU A CA 1
ATOM 695 C C . GLU A 1 84 ? -1.251 -13.639 5.918 1.00 95.75 84 GLU A C 1
ATOM 697 O O . GLU A 1 84 ? -1.890 -12.809 6.557 1.00 95.75 84 GLU A O 1
ATOM 702 N N . LYS A 1 85 ? -0.457 -13.291 4.901 1.00 95.75 85 LYS A N 1
ATOM 703 C CA . LYS A 1 85 ? -0.300 -11.932 4.372 1.00 95.75 85 LYS A CA 1
ATOM 704 C C . LYS A 1 85 ? -0.696 -11.905 2.902 1.00 95.75 85 LYS A C 1
ATOM 706 O O . LYS A 1 85 ? -0.035 -12.521 2.069 1.00 95.75 85 LYS A O 1
ATOM 711 N N . TYR A 1 86 ? -1.746 -11.159 2.577 1.00 96.75 86 TYR A N 1
ATOM 712 C CA . TYR A 1 86 ? -2.325 -11.150 1.234 1.00 96.75 86 TYR A CA 1
ATOM 713 C C . TYR A 1 86 ? -2.378 -9.730 0.679 1.00 96.75 86 TYR A C 1
ATOM 715 O O . TYR A 1 86 ? -3.199 -8.929 1.117 1.00 96.75 86 TYR A O 1
ATOM 723 N N . VAL A 1 87 ? -1.506 -9.400 -0.277 1.00 97.06 87 VAL A N 1
ATOM 724 C CA . VAL A 1 87 ? -1.478 -8.069 -0.910 1.00 97.06 87 VAL A CA 1
ATOM 725 C C . VAL A 1 87 ? -2.768 -7.838 -1.684 1.00 97.06 87 VAL A C 1
ATOM 727 O O . VAL A 1 87 ? -3.093 -8.606 -2.582 1.00 97.06 87 VAL A O 1
ATOM 730 N N . VAL A 1 88 ? -3.502 -6.780 -1.345 1.00 97.31 88 VAL A N 1
ATOM 731 C CA . VAL A 1 88 ? -4.808 -6.492 -1.950 1.00 97.31 88 VAL A CA 1
ATOM 732 C C . VAL A 1 88 ? -4.836 -5.229 -2.800 1.00 97.31 88 VAL A C 1
ATOM 734 O O . VAL A 1 88 ? -5.636 -5.152 -3.727 1.00 97.31 88 VAL A O 1
ATOM 737 N N . TYR A 1 89 ? -3.946 -4.274 -2.535 1.00 97.19 89 TYR A N 1
ATOM 738 C CA . TYR A 1 89 ? -3.816 -3.047 -3.317 1.00 97.19 89 TYR A CA 1
ATOM 739 C C . TYR A 1 89 ? -2.373 -2.556 -3.289 1.00 97.19 89 TYR A C 1
ATOM 741 O O . TYR A 1 89 ? -1.730 -2.597 -2.240 1.00 97.19 89 TYR A O 1
ATOM 749 N N . ILE A 1 90 ? -1.889 -2.039 -4.412 1.00 97.75 90 ILE A N 1
ATOM 750 C CA . ILE A 1 90 ? -0.617 -1.323 -4.525 1.00 97.75 90 ILE A CA 1
ATOM 751 C C . ILE A 1 90 ? -0.901 0.041 -5.141 1.00 97.75 90 ILE A C 1
ATOM 753 O O . ILE A 1 90 ? -1.695 0.156 -6.071 1.00 97.75 90 ILE A O 1
ATOM 757 N N . GLY A 1 91 ? -0.256 1.081 -4.634 1.00 9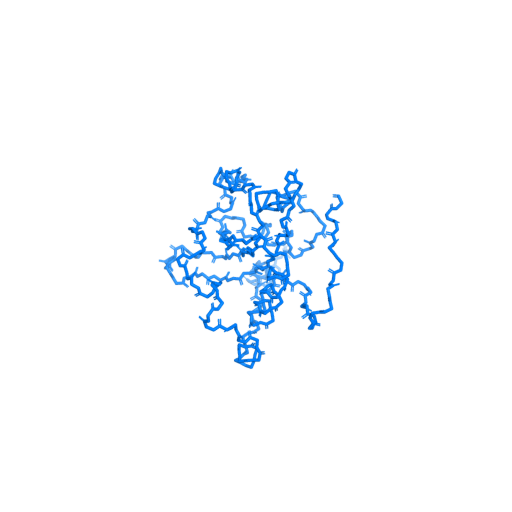6.12 91 GLY A N 1
ATOM 758 C CA . GLY A 1 91 ? -0.308 2.387 -5.267 1.00 96.12 91 GLY A CA 1
ATOM 759 C C . GLY A 1 91 ? 0.934 3.207 -4.988 1.00 96.12 91 GLY A C 1
ATOM 760 O O . GLY A 1 91 ? 1.783 2.841 -4.173 1.00 96.12 91 GLY A O 1
ATOM 761 N N . ARG A 1 92 ? 1.011 4.353 -5.651 1.00 96.69 92 ARG A N 1
ATOM 762 C CA . ARG A 1 92 ? 2.109 5.302 -5.495 1.00 96.69 92 ARG A CA 1
ATOM 763 C C . ARG A 1 92 ? 1.703 6.639 -4.900 1.00 96.69 92 ARG A C 1
ATOM 765 O O . ARG A 1 92 ? 0.548 7.070 -4.954 1.00 96.69 92 ARG A O 1
ATOM 772 N N . CYS A 1 93 ? 2.692 7.330 -4.354 1.00 97.00 93 CYS A N 1
ATOM 773 C CA . CYS A 1 93 ? 2.627 8.738 -4.016 1.00 97.00 93 CYS A CA 1
ATOM 774 C C . CYS A 1 93 ? 3.830 9.441 -4.633 1.00 97.00 93 CYS A C 1
ATOM 776 O O . CYS A 1 93 ? 4.956 9.220 -4.199 1.00 97.00 93 CYS A O 1
ATOM 778 N N . HIS A 1 94 ? 3.604 10.345 -5.585 1.00 97.50 94 HIS A N 1
ATOM 779 C CA . HIS A 1 94 ? 4.652 11.283 -5.981 1.00 97.50 94 HIS A CA 1
ATOM 780 C C . HIS A 1 94 ? 5.043 12.179 -4.811 1.00 97.50 94 HIS A C 1
ATOM 782 O O . HIS A 1 94 ? 4.195 12.602 -4.019 1.00 97.50 94 HIS A O 1
ATOM 788 N N . TYR A 1 95 ? 6.330 12.487 -4.725 1.00 97.69 95 TYR A N 1
ATOM 789 C CA . TYR A 1 95 ? 6.844 13.461 -3.788 1.00 97.69 95 TYR A CA 1
ATOM 790 C C . TYR A 1 95 ? 6.823 14.858 -4.406 1.00 97.69 95 TYR A C 1
ATOM 792 O O . TYR A 1 95 ? 7.315 15.092 -5.512 1.00 97.69 95 TYR A O 1
ATOM 800 N N . SER A 1 96 ? 6.260 15.803 -3.664 1.00 95.75 96 SER A N 1
ATOM 801 C CA . SER A 1 96 ? 6.399 17.232 -3.912 1.00 95.75 96 SER A CA 1
ATOM 802 C C . SER A 1 96 ? 6.483 17.921 -2.564 1.00 95.75 96 SER A C 1
ATOM 804 O O . SER A 1 96 ? 5.552 17.833 -1.757 1.00 95.75 96 SER A O 1
ATOM 806 N N . GLU A 1 97 ? 7.600 18.603 -2.330 1.00 93.88 97 GLU A N 1
ATOM 807 C CA . GLU A 1 97 ? 7.883 19.273 -1.068 1.00 93.88 97 GLU A CA 1
ATOM 808 C C . GLU A 1 97 ? 6.711 20.168 -0.633 1.00 93.88 97 GLU A C 1
ATOM 810 O O . GLU A 1 97 ? 6.198 20.990 -1.396 1.00 93.88 97 GLU A O 1
ATOM 815 N N . GLY A 1 98 ? 6.226 19.939 0.590 1.00 89.06 98 GLY A N 1
ATOM 816 C CA . GLY A 1 98 ? 5.100 20.668 1.178 1.00 89.06 98 GLY A CA 1
ATOM 817 C C . GLY A 1 98 ? 3.721 20.417 0.548 1.00 89.06 98 GLY A C 1
ATOM 818 O O . GLY A 1 98 ? 2.748 21.006 1.014 1.00 89.06 98 GLY A O 1
ATOM 819 N N . ARG A 1 99 ? 3.588 19.569 -0.487 1.00 92.50 99 ARG A N 1
ATOM 820 C CA . ARG A 1 99 ? 2.314 19.366 -1.214 1.00 92.50 99 ARG A CA 1
ATOM 821 C C . ARG A 1 99 ? 1.831 17.921 -1.269 1.00 92.50 99 ARG A C 1
ATOM 823 O O . ARG A 1 99 ? 0.638 17.681 -1.059 1.00 92.50 99 ARG A O 1
ATOM 830 N N . GLN A 1 100 ? 2.713 16.985 -1.612 1.00 95.31 100 GLN A N 1
ATOM 831 C CA . GLN A 1 100 ? 2.397 15.567 -1.808 1.00 95.31 100 GLN A CA 1
ATOM 832 C C . GLN A 1 100 ? 3.478 14.708 -1.158 1.00 95.31 100 GLN A C 1
ATOM 834 O O . GLN A 1 100 ? 4.668 14.911 -1.390 1.00 95.31 100 GLN A O 1
ATOM 839 N N . HIS A 1 101 ? 3.052 13.785 -0.304 1.00 97.56 101 HIS A N 1
ATOM 840 C CA . HIS A 1 101 ? 3.926 12.898 0.455 1.00 97.56 101 HIS A CA 1
ATOM 841 C C . HIS A 1 101 ? 3.122 11.715 1.001 1.00 97.56 101 HIS A C 1
ATOM 843 O O . HIS A 1 101 ? 1.891 11.781 1.118 1.00 97.56 101 HIS A O 1
ATOM 849 N N . ILE A 1 102 ? 3.823 10.657 1.406 1.00 97.56 102 ILE A N 1
ATOM 850 C CA . ILE A 1 102 ? 3.210 9.373 1.752 1.00 97.56 102 ILE A CA 1
ATOM 851 C C . ILE A 1 102 ? 2.155 9.485 2.863 1.00 97.56 102 ILE A C 1
ATOM 853 O O . ILE A 1 102 ? 1.061 8.948 2.715 1.00 97.56 102 ILE A O 1
ATOM 857 N N . ARG A 1 103 ? 2.399 10.284 3.919 1.00 97.75 103 ARG A N 1
ATOM 858 C CA . ARG A 1 103 ? 1.403 10.530 4.986 1.00 97.75 103 ARG A CA 1
ATOM 859 C C . ARG A 1 103 ? 0.086 11.098 4.453 1.00 97.75 103 ARG A C 1
ATOM 861 O O . ARG A 1 103 ? -0.978 10.691 4.907 1.00 97.75 103 ARG A O 1
ATOM 868 N N . LYS A 1 104 ? 0.143 12.073 3.538 1.00 96.75 104 LYS A N 1
ATOM 869 C CA . LYS A 1 104 ? -1.059 12.718 2.999 1.00 96.75 104 LYS A CA 1
ATOM 870 C C . LYS A 1 104 ? -1.847 11.704 2.182 1.00 96.75 104 LYS A C 1
ATOM 872 O O . LYS A 1 104 ? -3.018 11.491 2.472 1.00 96.75 104 LYS A O 1
ATOM 877 N N . ARG A 1 105 ? -1.165 11.005 1.269 1.00 96.38 105 ARG A N 1
ATOM 878 C CA . ARG A 1 105 ? -1.776 9.956 0.451 1.00 96.38 105 ARG A CA 1
ATOM 879 C C . ARG A 1 105 ? -2.407 8.860 1.306 1.00 96.38 105 ARG A C 1
ATOM 881 O O . ARG A 1 105 ? -3.545 8.492 1.064 1.00 96.38 105 ARG A O 1
ATOM 888 N N . ALA A 1 106 ? -1.712 8.382 2.338 1.00 96.38 106 ALA A N 1
ATOM 889 C CA . ALA A 1 106 ? -2.234 7.359 3.239 1.00 96.38 106 ALA A CA 1
ATOM 890 C C . ALA A 1 106 ? -3.504 7.810 3.980 1.00 96.38 106 ALA A C 1
ATOM 892 O O . ALA A 1 106 ? -4.379 6.985 4.213 1.00 96.38 106 ALA A O 1
ATOM 893 N N . LYS A 1 107 ? -3.635 9.098 4.325 1.00 95.75 107 LYS A N 1
ATOM 894 C CA . LYS A 1 107 ? -4.838 9.649 4.973 1.00 95.75 107 LYS A CA 1
ATOM 895 C C . LYS A 1 107 ? -6.025 9.804 4.022 1.00 95.75 107 LYS A C 1
ATOM 897 O O . LYS A 1 107 ? -7.149 9.571 4.446 1.00 95.75 107 LYS A O 1
ATOM 902 N N . GLU A 1 108 ? -5.787 10.170 2.762 1.00 93.75 108 GLU A N 1
ATOM 903 C CA . GLU A 1 108 ? -6.844 10.390 1.756 1.00 93.75 108 GLU A CA 1
ATOM 904 C C . GLU A 1 108 ? -7.728 9.148 1.546 1.00 93.75 108 GLU A C 1
ATOM 906 O O . GLU A 1 108 ? -8.925 9.273 1.296 1.00 93.75 108 GLU A O 1
ATOM 911 N N . TYR A 1 109 ? -7.162 7.948 1.715 1.00 90.25 109 TYR A N 1
ATOM 912 C CA . TYR A 1 109 ? -7.900 6.689 1.604 1.00 90.25 109 TYR A CA 1
ATOM 913 C C . TYR A 1 109 ? -9.016 6.532 2.636 1.00 90.25 109 TYR A C 1
ATOM 915 O O . TYR A 1 109 ? -10.017 5.891 2.324 1.00 90.25 109 TYR A O 1
ATOM 923 N N . ASP A 1 110 ? -8.893 7.107 3.834 1.00 90.62 110 ASP A N 1
ATOM 924 C CA . ASP A 1 110 ? -9.919 6.970 4.872 1.00 90.62 110 ASP A CA 1
ATOM 925 C C . ASP A 1 110 ? -11.233 7.639 4.446 1.00 90.62 110 ASP A C 1
ATOM 927 O O . ASP A 1 110 ? -12.299 7.025 4.514 1.00 90.62 110 ASP A O 1
ATOM 931 N N . SER A 1 111 ? -11.126 8.836 3.868 1.00 88.56 111 SER A N 1
ATOM 932 C CA . SER A 1 111 ? -12.237 9.636 3.342 1.00 88.56 111 SER A CA 1
ATOM 933 C C . SER A 1 111 ? -12.668 9.278 1.915 1.00 88.56 111 SER A C 1
ATOM 935 O O . SER A 1 111 ? -13.554 9.927 1.373 1.00 88.56 111 SER A O 1
ATOM 937 N N . ASP A 1 112 ? -12.042 8.288 1.274 1.00 86.81 112 ASP A N 1
ATOM 938 C CA . ASP A 1 112 ? -12.392 7.920 -0.101 1.00 86.81 112 ASP A CA 1
ATOM 939 C C . ASP A 1 112 ? -13.739 7.188 -0.178 1.00 86.81 112 ASP A C 1
ATOM 941 O O . ASP A 1 112 ? -13.883 6.077 0.338 1.00 86.81 112 ASP A O 1
ATOM 945 N N . GLU A 1 113 ? -14.716 7.795 -0.841 1.00 85.69 113 GLU A N 1
ATOM 946 C CA . GLU A 1 113 ? -16.047 7.213 -1.044 1.00 85.69 113 GLU A CA 1
ATOM 947 C C . GLU A 1 113 ? -16.353 6.912 -2.518 1.00 85.69 113 GLU A C 1
ATOM 949 O O . GLU A 1 113 ? -17.418 6.381 -2.830 1.00 85.69 113 GLU A O 1
ATOM 954 N N . SER A 1 114 ? -15.435 7.229 -3.437 1.00 85.06 114 SER A N 1
ATOM 955 C CA . SER A 1 114 ? -15.694 7.174 -4.879 1.00 85.06 114 SER A CA 1
ATOM 956 C C . SER A 1 114 ? -15.175 5.892 -5.525 1.00 85.06 114 SER A C 1
ATOM 958 O O . SER A 1 114 ? -15.850 5.315 -6.380 1.00 85.06 114 SER A O 1
ATOM 960 N N . ARG A 1 115 ? -14.000 5.403 -5.111 1.00 85.19 115 ARG A N 1
ATOM 961 C CA . ARG A 1 115 ? -13.375 4.222 -5.720 1.00 85.19 115 ARG A CA 1
ATOM 962 C C . ARG A 1 115 ? -13.987 2.952 -5.144 1.00 85.19 115 ARG A C 1
ATOM 964 O O . ARG A 1 115 ? -13.672 2.555 -4.023 1.00 85.19 115 ARG A O 1
ATOM 971 N N . THR A 1 116 ? -14.853 2.295 -5.917 1.00 87.56 116 THR A N 1
ATOM 972 C CA . THR A 1 116 ? -15.676 1.166 -5.448 1.00 87.56 116 THR A CA 1
ATOM 973 C C . THR A 1 116 ? -14.857 0.049 -4.796 1.00 87.56 116 THR A C 1
ATOM 975 O O . THR A 1 116 ? -15.245 -0.438 -3.735 1.00 87.56 116 THR A O 1
ATOM 978 N N . ASP A 1 117 ? -13.700 -0.308 -5.359 1.00 90.38 117 ASP A N 1
ATOM 979 C CA . ASP A 1 117 ? -12.830 -1.353 -4.802 1.00 90.38 117 ASP A CA 1
ATOM 980 C C . ASP A 1 117 ? -12.170 -0.943 -3.481 1.00 90.38 117 ASP A C 1
ATOM 982 O O . ASP A 1 117 ? -12.085 -1.743 -2.551 1.00 90.38 117 ASP A O 1
ATOM 986 N N . ILE A 1 118 ? -11.792 0.329 -3.340 1.00 90.88 118 ILE A N 1
ATOM 987 C CA . ILE A 1 118 ? -11.260 0.883 -2.089 1.00 90.88 118 ILE A CA 1
ATOM 988 C C . ILE A 1 118 ? -12.346 0.932 -1.016 1.00 90.88 118 ILE A C 1
ATOM 990 O O . ILE A 1 118 ? -12.117 0.530 0.127 1.00 90.88 118 ILE A O 1
ATOM 994 N N . VAL A 1 119 ? -13.547 1.383 -1.377 1.00 91.56 119 VAL A N 1
ATOM 995 C CA . VAL A 1 119 ? -14.709 1.394 -0.480 1.00 91.56 119 VAL A CA 1
ATOM 996 C C . VAL A 1 119 ? -15.037 -0.026 -0.024 1.00 91.56 119 VAL A C 1
ATOM 998 O O . VAL A 1 119 ? -15.234 -0.258 1.170 1.00 91.56 119 VAL A O 1
ATOM 1001 N N . ARG A 1 120 ? -15.033 -0.996 -0.946 1.00 92.69 120 ARG A N 1
ATOM 1002 C CA . ARG A 1 120 ? -15.242 -2.416 -0.643 1.00 92.69 120 ARG A CA 1
ATOM 1003 C C . ARG A 1 120 ? -14.167 -2.951 0.301 1.00 92.69 120 ARG A C 1
ATOM 1005 O O . ARG A 1 120 ? -14.512 -3.565 1.310 1.00 92.69 120 ARG A O 1
ATOM 1012 N N . MET A 1 121 ? -12.894 -2.684 0.004 1.00 94.19 121 MET A N 1
ATOM 1013 C CA . MET A 1 121 ? -11.757 -3.073 0.837 1.00 94.19 121 MET A CA 1
ATOM 1014 C C . MET A 1 121 ? -11.941 -2.570 2.271 1.00 94.19 121 MET A C 1
ATOM 1016 O O . MET A 1 121 ? -11.929 -3.361 3.211 1.00 94.19 121 MET A O 1
ATOM 1020 N N . LYS A 1 122 ? -12.200 -1.270 2.451 1.00 93.00 122 LYS A N 1
ATOM 1021 C CA . LYS A 1 122 ? -12.411 -0.679 3.779 1.00 93.00 122 LYS A CA 1
ATOM 1022 C C . LYS A 1 122 ? -13.627 -1.259 4.488 1.00 93.00 122 LYS A C 1
ATOM 1024 O O . LYS A 1 122 ? -13.551 -1.540 5.676 1.00 93.00 122 LYS A O 1
ATOM 1029 N N . LYS A 1 123 ? -14.745 -1.431 3.782 1.00 92.25 123 LYS A N 1
ATOM 1030 C CA . LYS A 1 123 ? -16.009 -1.869 4.381 1.00 92.25 123 LYS A CA 1
ATOM 1031 C C . LYS A 1 123 ? -15.917 -3.268 4.987 1.00 92.25 123 LYS A C 1
ATOM 1033 O O . LYS A 1 123 ? -16.439 -3.476 6.076 1.00 92.25 123 LYS A O 1
ATOM 1038 N N . TYR A 1 124 ? -15.286 -4.206 4.286 1.00 93.31 124 TYR A N 1
ATOM 1039 C CA . TYR A 1 124 ? -15.276 -5.612 4.701 1.00 93.31 124 TYR A CA 1
ATOM 1040 C C . TYR A 1 124 ? -13.997 -6.021 5.433 1.00 93.31 124 TYR A C 1
ATOM 1042 O O . TYR A 1 124 ? -14.032 -6.957 6.224 1.00 93.31 124 TYR A O 1
ATOM 1050 N N . TRP A 1 125 ?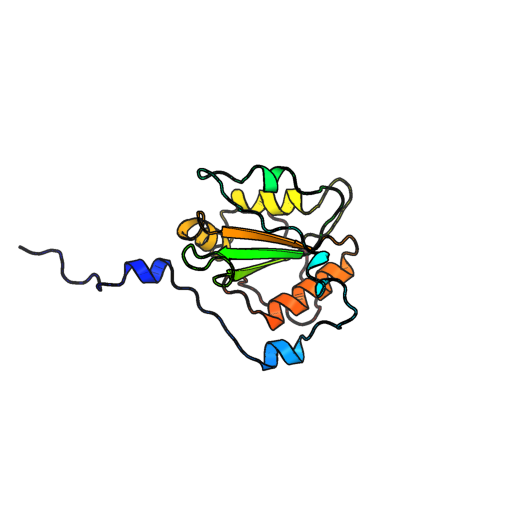 -12.885 -5.310 5.228 1.00 94.62 125 TRP A N 1
ATOM 1051 C CA . TRP A 1 125 ? -11.573 -5.760 5.704 1.00 94.62 125 TRP A CA 1
ATOM 1052 C C . TRP A 1 125 ? -10.891 -4.839 6.706 1.00 94.62 125 TRP A C 1
ATOM 1054 O O . TRP A 1 125 ? -9.757 -5.110 7.095 1.00 94.62 125 TRP A O 1
ATOM 1064 N N . LYS A 1 126 ? -11.570 -3.775 7.149 1.00 94.38 126 LYS A N 1
ATOM 1065 C CA . LYS A 1 126 ? -11.035 -2.730 8.034 1.00 94.38 126 LYS A CA 1
ATOM 1066 C C . LYS A 1 126 ? -10.141 -3.253 9.161 1.00 94.38 126 LYS A C 1
ATOM 1068 O O . LYS A 1 126 ? -9.024 -2.773 9.338 1.00 94.38 126 LYS A O 1
ATOM 1073 N N . ASP A 1 127 ? -10.630 -4.249 9.894 1.00 94.75 127 ASP A N 1
ATOM 1074 C CA . ASP A 1 127 ? -10.004 -4.744 11.125 1.00 94.75 127 ASP A CA 1
ATOM 1075 C C . ASP A 1 127 ? -8.757 -5.609 10.883 1.00 94.75 127 ASP A C 1
ATOM 1077 O O . ASP A 1 127 ? -7.949 -5.808 11.800 1.00 94.75 127 ASP A O 1
ATOM 1081 N N . TYR A 1 128 ? -8.585 -6.066 9.640 1.00 96.31 128 TYR A N 1
ATOM 1082 C CA . TYR A 1 128 ? -7.510 -6.939 9.168 1.00 96.31 128 TYR A CA 1
ATOM 1083 C C . TYR A 1 128 ? -6.615 -6.257 8.129 1.00 96.31 128 TYR A C 1
ATOM 1085 O O . TYR A 1 128 ? -5.775 -6.918 7.520 1.00 96.31 128 TYR A O 1
ATOM 1093 N N . LEU A 1 129 ? -6.801 -4.951 7.908 1.00 97.69 129 LEU A N 1
ATOM 1094 C CA . LEU A 1 129 ? -6.097 -4.188 6.888 1.00 97.69 129 LEU A CA 1
ATOM 1095 C C . LEU A 1 129 ? -4.790 -3.610 7.438 1.00 97.69 129 LEU A C 1
ATOM 1097 O O . LEU A 1 129 ? -4.773 -2.834 8.401 1.00 97.69 129 LEU A O 1
ATOM 1101 N N . PHE A 1 130 ? -3.694 -3.962 6.780 1.00 98.25 130 PHE A N 1
ATOM 1102 C CA . PHE A 1 130 ? -2.349 -3.507 7.093 1.00 98.25 130 PHE A CA 1
ATOM 1103 C C . PHE A 1 130 ? -1.752 -2.739 5.922 1.00 98.25 130 PHE A C 1
ATOM 1105 O O . PHE A 1 130 ? -2.176 -2.874 4.775 1.00 98.25 130 PHE A O 1
ATOM 1112 N N . TYR A 1 131 ? -0.771 -1.909 6.248 1.00 98.25 131 TYR A N 1
ATOM 1113 C CA . TYR A 1 131 ? -0.109 -0.985 5.351 1.00 98.25 131 TYR A CA 1
ATOM 1114 C C . TYR A 1 131 ? 1.405 -1.137 5.472 1.00 98.25 131 TYR A C 1
ATOM 1116 O O . TYR A 1 131 ? 1.940 -1.325 6.567 1.00 98.25 131 TYR A O 1
ATOM 1124 N N . ARG A 1 132 ? 2.101 -1.034 4.343 1.00 97.75 132 ARG A N 1
ATOM 1125 C CA . ARG A 1 132 ? 3.564 -0.931 4.276 1.00 97.75 132 ARG A CA 1
ATOM 1126 C C . ARG A 1 132 ? 3.925 0.019 3.144 1.00 97.75 132 ARG A C 1
ATOM 1128 O O . ARG A 1 132 ? 3.197 0.081 2.153 1.00 97.75 132 ARG A O 1
ATOM 1135 N N . TYR A 1 133 ? 5.028 0.746 3.274 1.00 98.25 133 TYR A N 1
ATOM 1136 C CA . TYR A 1 133 ? 5.498 1.632 2.212 1.00 98.25 133 TYR A CA 1
ATOM 1137 C C . TYR A 1 133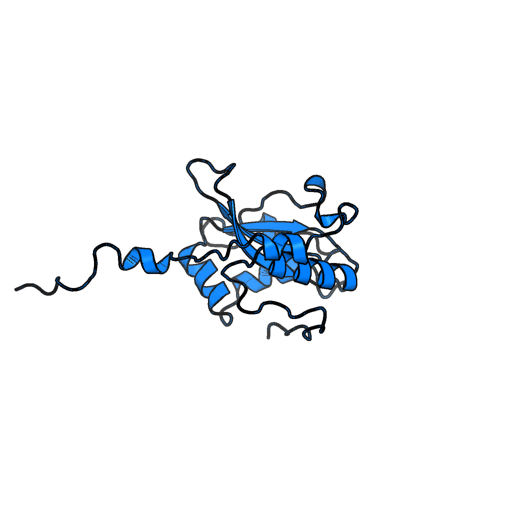 ? 7.011 1.563 2.021 1.00 98.25 133 TYR A C 1
ATOM 1139 O O . TYR A 1 133 ? 7.756 1.280 2.956 1.00 98.25 133 TYR A O 1
ATOM 1147 N N . TYR A 1 134 ? 7.444 1.832 0.797 1.00 98.31 134 TYR A N 1
ATOM 1148 C CA . TYR A 1 134 ? 8.830 2.020 0.399 1.00 98.31 134 TYR A CA 1
ATOM 1149 C C . TYR A 1 134 ? 9.036 3.515 0.113 1.00 98.31 134 TYR A C 1
ATOM 1151 O O . TYR A 1 134 ? 8.375 4.036 -0.790 1.00 98.31 134 TYR A O 1
ATOM 1159 N N . PRO A 1 135 ? 9.875 4.229 0.884 1.00 98.00 135 PRO A N 1
ATOM 1160 C CA . PRO A 1 135 ? 10.131 5.649 0.674 1.00 98.00 135 PRO A CA 1
ATOM 1161 C C . PRO A 1 135 ? 10.989 5.885 -0.575 1.00 98.00 135 PRO A C 1
ATOM 1163 O O . PRO A 1 135 ? 12.054 5.298 -0.726 1.00 98.00 135 PRO A O 1
ATOM 1166 N N . GLU A 1 136 ? 10.563 6.814 -1.428 1.00 97.62 136 GLU A N 1
ATOM 1167 C CA . GLU A 1 136 ? 11.305 7.264 -2.611 1.00 97.62 136 GLU A CA 1
ATOM 1168 C C . GLU A 1 136 ? 10.962 8.737 -2.896 1.00 97.62 136 GLU A C 1
ATOM 1170 O O . GLU A 1 136 ? 9.876 9.221 -2.556 1.00 97.62 136 GLU A O 1
ATOM 1175 N N . THR A 1 137 ? 11.899 9.485 -3.475 1.00 97.19 137 THR A N 1
ATOM 1176 C CA . THR A 1 137 ? 11.700 10.889 -3.873 1.00 97.19 137 THR A CA 1
ATOM 1177 C C . THR A 1 137 ? 11.826 11.093 -5.379 1.00 97.19 137 THR A C 1
ATOM 1179 O O . THR A 1 137 ? 11.326 12.095 -5.895 1.00 97.19 137 THR A O 1
ATOM 1182 N N . ASN A 1 138 ? 12.426 10.145 -6.103 1.00 97.00 138 ASN A N 1
ATOM 1183 C CA . ASN A 1 138 ? 12.445 10.130 -7.556 1.00 97.00 138 ASN A CA 1
ATOM 1184 C C . ASN A 1 138 ? 11.093 9.654 -8.118 1.00 97.00 138 ASN A C 1
ATOM 1186 O O . ASN A 1 138 ? 10.800 8.461 -8.170 1.00 97.00 138 ASN A O 1
ATOM 1190 N N . ASN A 1 139 ? 10.284 10.602 -8.592 1.00 97.06 139 ASN A N 1
ATOM 1191 C CA . ASN A 1 139 ? 8.955 10.325 -9.143 1.00 97.06 139 ASN A CA 1
ATOM 1192 C C . ASN A 1 139 ? 8.965 9.409 -10.378 1.00 97.06 139 ASN A C 1
ATOM 1194 O O . ASN A 1 139 ? 8.033 8.628 -10.541 1.00 97.06 139 ASN A O 1
ATOM 1198 N N . GLU A 1 140 ? 10.015 9.435 -11.204 1.00 95.62 140 GLU A N 1
ATOM 1199 C CA . GLU A 1 140 ? 10.123 8.519 -12.349 1.00 95.62 140 GLU A CA 1
ATOM 1200 C C . GLU A 1 140 ? 10.372 7.075 -11.904 1.00 95.62 140 GLU A C 1
ATOM 1202 O O . GLU A 1 140 ? 9.869 6.135 -12.518 1.00 95.62 140 GLU A O 1
ATOM 1207 N N . GLN A 1 141 ? 11.157 6.893 -10.838 1.00 95.50 141 GLN A N 1
ATOM 1208 C CA . GLN A 1 141 ? 11.403 5.578 -10.248 1.00 95.50 141 GLN A CA 1
ATOM 1209 C C . GLN A 1 141 ? 10.120 5.032 -9.615 1.00 95.50 141 GLN A C 1
ATOM 1211 O O . GLN A 1 141 ? 9.744 3.893 -9.872 1.00 95.50 141 GLN A O 1
ATOM 1216 N N . ILE A 1 142 ? 9.393 5.889 -8.893 1.00 96.88 142 ILE A N 1
ATOM 1217 C CA . ILE A 1 142 ? 8.077 5.579 -8.325 1.00 96.88 142 ILE A CA 1
ATOM 1218 C C . ILE A 1 142 ? 7.105 5.090 -9.408 1.00 96.88 142 ILE A C 1
ATOM 1220 O O . ILE A 1 142 ? 6.429 4.083 -9.216 1.00 96.88 142 ILE A O 1
ATOM 1224 N N . ASP A 1 143 ? 7.037 5.769 -10.553 1.00 95.31 143 ASP A N 1
ATOM 1225 C CA . ASP A 1 143 ? 6.137 5.360 -11.636 1.00 95.31 143 ASP A CA 1
ATOM 1226 C C . ASP A 1 143 ? 6.541 4.001 -12.228 1.00 95.31 143 ASP A C 1
ATOM 1228 O O . ASP A 1 143 ? 5.692 3.134 -12.437 1.00 95.31 143 ASP A O 1
ATOM 1232 N N . LYS A 1 144 ? 7.841 3.772 -12.450 1.00 94.00 144 LYS A N 1
ATOM 1233 C CA . LYS A 1 144 ? 8.355 2.487 -12.959 1.00 94.00 144 LYS A CA 1
ATOM 1234 C C . LYS A 1 144 ? 8.065 1.331 -12.003 1.00 94.00 144 LYS A C 1
ATOM 1236 O O . LYS A 1 144 ? 7.613 0.273 -12.445 1.00 94.00 144 LYS A O 1
ATOM 1241 N N . ASP A 1 145 ? 8.305 1.539 -10.714 1.00 95.69 145 ASP A N 1
ATOM 1242 C CA . ASP A 1 145 ? 8.142 0.514 -9.687 1.00 95.69 145 ASP A CA 1
ATOM 1243 C C . ASP A 1 145 ? 6.672 0.152 -9.464 1.00 95.69 145 ASP A C 1
ATOM 1245 O O . ASP A 1 145 ? 6.345 -1.032 -9.362 1.00 95.69 145 ASP A O 1
ATOM 1249 N N . GLU A 1 146 ? 5.765 1.137 -9.454 1.00 96.44 146 GLU A N 1
ATOM 1250 C CA . GLU A 1 146 ? 4.323 0.882 -9.358 1.00 96.44 146 GLU A CA 1
ATOM 1251 C C . GLU A 1 146 ? 3.847 -0.009 -10.510 1.00 96.44 146 GLU A C 1
ATOM 1253 O O . GLU A 1 146 ? 3.191 -1.030 -10.285 1.00 96.44 146 GLU A O 1
ATOM 1258 N N . VAL A 1 147 ? 4.206 0.360 -11.744 1.00 94.75 147 VAL A N 1
ATOM 1259 C CA . VAL A 1 147 ? 3.817 -0.377 -12.951 1.00 94.75 147 VAL A CA 1
ATOM 1260 C C . VAL A 1 147 ? 4.330 -1.815 -12.885 1.00 94.75 147 VAL A C 1
ATOM 1262 O O . VAL A 1 147 ? 3.557 -2.748 -13.116 1.00 94.75 147 VAL A O 1
ATOM 1265 N N . ALA A 1 148 ? 5.607 -2.013 -12.545 1.00 94.19 148 ALA A N 1
ATOM 1266 C CA . ALA A 1 148 ? 6.201 -3.344 -12.444 1.00 94.19 148 ALA A CA 1
ATOM 1267 C C . ALA A 1 148 ? 5.497 -4.204 -11.380 1.00 94.19 148 ALA A C 1
ATOM 1269 O O . ALA A 1 148 ? 5.097 -5.336 -11.664 1.00 94.19 148 ALA A O 1
ATOM 1270 N N . LEU A 1 149 ? 5.269 -3.651 -10.184 1.00 95.75 149 LEU A N 1
ATOM 1271 C CA . LEU A 1 149 ? 4.638 -4.366 -9.075 1.00 95.75 149 LEU A CA 1
ATOM 1272 C C . LEU A 1 149 ? 3.171 -4.713 -9.348 1.00 95.75 149 LEU A C 1
ATOM 1274 O O . LEU A 1 149 ? 2.776 -5.860 -9.133 1.00 95.75 149 LEU A O 1
ATOM 1278 N N . ILE A 1 150 ? 2.359 -3.774 -9.849 1.00 96.00 150 ILE A N 1
ATOM 1279 C CA . ILE A 1 150 ? 0.945 -4.043 -10.162 1.00 96.00 150 ILE A CA 1
ATOM 1280 C C . ILE A 1 150 ? 0.836 -5.098 -11.267 1.00 96.00 150 ILE A C 1
ATOM 1282 O O . ILE A 1 150 ? 0.007 -6.006 -11.169 1.00 96.00 150 ILE A O 1
ATOM 1286 N N . ARG A 1 151 ? 1.683 -5.026 -12.302 1.00 94.31 151 ARG A N 1
ATOM 1287 C CA . ARG A 1 151 ? 1.672 -6.006 -13.397 1.00 94.31 151 ARG A CA 1
ATOM 1288 C C . ARG A 1 151 ? 2.124 -7.389 -12.939 1.00 94.31 151 ARG A C 1
ATOM 1290 O O . ARG A 1 151 ? 1.522 -8.365 -13.374 1.00 94.31 151 ARG A O 1
ATOM 1297 N N . ALA A 1 152 ? 3.119 -7.475 -12.055 1.00 94.06 152 ALA A N 1
ATOM 1298 C CA . ALA A 1 152 ? 3.599 -8.741 -11.505 1.00 94.06 152 ALA A CA 1
ATOM 1299 C C . ALA A 1 152 ? 2.592 -9.376 -10.530 1.00 94.06 152 ALA A C 1
ATOM 1301 O O . ALA A 1 152 ? 2.265 -10.556 -10.649 1.00 94.06 152 ALA A O 1
ATOM 1302 N N . ILE A 1 153 ? 2.100 -8.605 -9.558 1.00 94.50 153 ILE A N 1
ATOM 1303 C CA . ILE A 1 153 ? 1.320 -9.126 -8.424 1.00 94.50 153 ILE A CA 1
ATOM 1304 C C . ILE A 1 153 ? -0.172 -9.221 -8.757 1.00 94.50 153 ILE A C 1
ATOM 1306 O O . ILE A 1 153 ? -0.841 -10.134 -8.276 1.00 94.50 153 ILE A O 1
ATOM 1310 N N . ARG A 1 154 ? -0.688 -8.311 -9.594 1.00 94.00 154 ARG A N 1
ATOM 1311 C CA . ARG A 1 154 ? -2.114 -8.171 -9.939 1.00 94.00 154 ARG A CA 1
ATOM 1312 C C . ARG A 1 154 ? -3.020 -8.116 -8.700 1.00 94.00 154 ARG A C 1
ATOM 1314 O O . ARG A 1 154 ? -3.871 -8.996 -8.540 1.00 94.00 154 ARG A O 1
ATOM 1321 N N . PRO A 1 155 ? -2.848 -7.112 -7.817 1.00 95.31 155 PRO A N 1
ATOM 1322 C CA . PRO A 1 155 ? -3.645 -7.043 -6.607 1.00 95.31 155 PRO A CA 1
ATOM 1323 C C . PRO A 1 155 ? -5.142 -6.888 -6.938 1.00 95.31 155 PRO A C 1
ATOM 1325 O O . PRO A 1 155 ? -5.495 -6.143 -7.852 1.00 95.31 155 PRO A O 1
ATOM 1328 N N . PRO A 1 156 ? -6.028 -7.569 -6.201 1.00 94.56 156 PRO A N 1
ATOM 1329 C CA . PRO A 1 156 ? -7.458 -7.656 -6.495 1.00 94.56 156 PRO A CA 1
ATOM 1330 C C . PRO A 1 156 ? -8.216 -6.323 -6.477 1.00 94.56 156 PRO A C 1
ATOM 1332 O O . PRO A 1 156 ? -9.232 -6.219 -7.155 1.00 94.56 156 PRO A O 1
ATOM 1335 N N . PHE A 1 157 ? -7.762 -5.322 -5.713 1.00 94.25 157 PHE A N 1
ATOM 1336 C CA . PHE A 1 157 ? -8.415 -4.006 -5.640 1.00 94.25 157 PHE A CA 1
ATOM 1337 C C . PHE A 1 157 ? -7.733 -2.935 -6.503 1.00 94.25 157 PHE A C 1
ATOM 1339 O O . PHE A 1 157 ? -8.101 -1.763 -6.430 1.00 94.25 157 PHE A O 1
ATOM 1346 N N . ASN A 1 158 ? -6.748 -3.307 -7.326 1.00 93.00 158 ASN A N 1
ATOM 1347 C CA . ASN A 1 158 ? -6.275 -2.452 -8.411 1.00 93.00 158 ASN A CA 1
ATOM 1348 C C . ASN A 1 158 ? -7.187 -2.654 -9.630 1.00 93.00 158 ASN A C 1
ATOM 1350 O O . ASN A 1 158 ? -7.000 -3.597 -10.397 1.00 93.00 158 ASN A O 1
ATOM 1354 N N . SER A 1 159 ? -8.178 -1.771 -9.794 1.00 80.38 159 SER A N 1
ATOM 1355 C CA . SER A 1 159 ? -9.144 -1.815 -10.904 1.00 80.38 159 SER A CA 1
ATOM 1356 C C . SER A 1 159 ? -8.484 -1.624 -12.270 1.00 80.38 159 SER A C 1
ATOM 1358 O O . SER A 1 159 ? -8.869 -2.254 -13.253 1.00 80.38 159 SER A O 1
ATOM 1360 N N . GLU A 1 160 ? -7.471 -0.764 -12.322 1.00 81.88 160 GLU A N 1
ATOM 1361 C CA . GLU A 1 160 ? -6.696 -0.479 -13.521 1.00 81.88 160 GLU A CA 1
ATOM 1362 C C . GLU A 1 160 ? -5.327 -1.141 -13.426 1.00 81.88 160 GLU A C 1
ATOM 1364 O O . GLU A 1 160 ? -4.617 -1.018 -12.423 1.00 81.88 160 GLU A O 1
ATOM 1369 N N . ILE A 1 161 ? -4.950 -1.840 -14.494 1.00 80.94 161 ILE A N 1
ATOM 1370 C CA . ILE A 1 161 ? -3.592 -2.341 -14.653 1.00 80.94 161 ILE A CA 1
ATOM 1371 C C . ILE A 1 161 ? -2.875 -1.397 -15.602 1.00 80.94 161 ILE A C 1
ATOM 1373 O O . ILE A 1 161 ? -3.303 -1.282 -16.749 1.00 80.94 161 ILE A O 1
ATOM 1377 N N . PRO A 1 162 ? -1.787 -0.753 -15.160 1.00 76.88 162 PRO A N 1
ATOM 1378 C CA . PRO A 1 162 ? -1.037 0.137 -16.023 1.00 76.88 162 PRO A CA 1
ATOM 1379 C C . PRO A 1 162 ? -0.501 -0.607 -17.255 1.00 76.88 162 PRO A C 1
ATOM 1381 O O . PRO A 1 162 ? 0.291 -1.559 -17.151 1.00 76.88 162 PRO A O 1
ATOM 1384 N N . ASP A 1 163 ? -0.909 -0.159 -18.440 1.00 61.75 163 ASP A N 1
ATOM 1385 C CA . ASP A 1 163 ? -0.211 -0.500 -19.673 1.00 61.75 163 ASP A CA 1
ATOM 1386 C C . ASP A 1 163 ? 1.153 0.204 -19.688 1.00 61.75 163 ASP A C 1
ATOM 1388 O O . ASP A 1 163 ? 1.339 1.238 -19.048 1.00 61.75 163 ASP A O 1
ATOM 1392 N N . LYS A 1 164 ? 2.152 -0.439 -20.311 1.00 58.69 164 LYS A N 1
ATOM 1393 C CA . LYS A 1 164 ? 3.578 -0.055 -20.260 1.00 58.69 164 LYS A CA 1
ATOM 1394 C C . LYS A 1 164 ? 3.762 1.465 -20.281 1.00 58.69 164 LYS A C 1
ATOM 1396 O O . LYS A 1 164 ? 3.428 2.030 -21.304 1.00 58.69 164 LYS A O 1
ATOM 1401 N N . LEU A 1 165 ? 4.344 2.055 -19.225 1.00 47.62 165 LEU A N 1
ATOM 1402 C CA . LEU A 1 165 ? 4.870 3.436 -19.109 1.00 47.62 165 LEU A CA 1
ATOM 1403 C C . LEU A 1 165 ? 4.228 4.527 -20.000 1.00 47.62 165 LEU A C 1
ATOM 1405 O O . LEU A 1 165 ? 4.886 5.507 -20.332 1.00 47.62 165 LEU A O 1
ATOM 1409 N N . ASP A 1 166 ? 2.949 4.425 -20.339 1.00 41.47 166 ASP A N 1
ATOM 1410 C CA . ASP A 1 166 ? 2.166 5.566 -20.765 1.00 41.47 166 ASP A CA 1
ATOM 1411 C C . ASP A 1 166 ? 1.657 6.146 -19.460 1.00 41.47 166 ASP A C 1
ATOM 1413 O O . ASP A 1 166 ? 0.745 5.622 -18.822 1.00 41.47 166 ASP A O 1
ATOM 1417 N N . VAL A 1 167 ? 2.396 7.156 -18.998 1.00 43.69 167 VAL A N 1
ATOM 1418 C CA . VAL A 1 167 ? 2.153 7.914 -17.775 1.00 43.69 167 VAL A CA 1
ATOM 1419 C C . VAL A 1 167 ? 0.678 8.306 -17.743 1.00 43.69 167 VAL A C 1
ATOM 1421 O O . VAL A 1 167 ? 0.267 9.275 -18.381 1.00 43.69 167 VAL A O 1
ATOM 1424 N N . GLN A 1 168 ? -0.123 7.540 -17.002 1.00 44.53 168 GLN A N 1
ATOM 1425 C CA . GLN A 1 168 ? -1.490 7.919 -16.685 1.00 44.53 168 GLN A CA 1
ATOM 1426 C C . GLN A 1 168 ? -1.392 9.240 -15.910 1.00 44.53 168 GLN A C 1
ATOM 1428 O O . GLN A 1 168 ? -0.674 9.299 -14.898 1.00 44.53 168 GLN A O 1
ATOM 1433 N N . PRO A 1 169 ? -2.022 10.328 -16.391 1.00 40.19 169 PRO A N 1
ATOM 1434 C CA . PRO A 1 169 ? -1.990 11.594 -15.682 1.00 40.19 169 PRO A CA 1
ATOM 1435 C C . PRO A 1 169 ? -2.510 11.361 -14.267 1.00 40.19 169 PRO A C 1
ATOM 1437 O O . PRO A 1 169 ? -3.501 10.667 -14.068 1.00 40.19 169 PRO A O 1
ATOM 1440 N N . THR A 1 170 ? -1.811 11.915 -13.277 1.00 48.50 170 THR A N 1
ATOM 1441 C CA . THR A 1 170 ? -2.188 11.798 -11.870 1.00 48.50 170 THR A CA 1
ATOM 1442 C C . THR A 1 170 ? -3.639 12.234 -11.703 1.00 48.50 170 THR A C 1
ATOM 1444 O O . THR A 1 170 ? -3.928 13.434 -11.751 1.00 48.50 170 THR A O 1
ATOM 1447 N N . GLU A 1 171 ? -4.551 11.282 -11.497 1.00 47.75 171 GLU A N 1
ATOM 1448 C CA . GLU A 1 171 ? -5.909 11.624 -11.107 1.00 47.75 171 GLU A CA 1
ATOM 1449 C C . GLU A 1 171 ? -5.824 12.353 -9.767 1.00 47.75 171 GLU A C 1
ATOM 1451 O O . GLU A 1 171 ? -5.313 11.845 -8.759 1.00 47.75 171 GLU A O 1
ATOM 1456 N N . LYS A 1 172 ? -6.266 13.611 -9.773 1.00 33.59 172 LYS A N 1
ATOM 1457 C CA . LYS A 1 172 ? -6.515 14.332 -8.535 1.00 33.59 172 LYS A CA 1
ATOM 1458 C C . LYS A 1 172 ? -7.648 13.594 -7.835 1.00 33.59 172 LYS A C 1
ATOM 1460 O O . LYS A 1 172 ? -8.741 13.506 -8.382 1.00 33.59 172 LYS A O 1
ATOM 1465 N N . ALA A 1 173 ? -7.393 13.115 -6.621 1.00 37.25 173 ALA A N 1
ATOM 1466 C CA . ALA A 1 173 ? -8.481 12.942 -5.676 1.00 37.25 173 ALA A CA 1
ATOM 1467 C C . ALA A 1 173 ? -9.121 14.330 -5.514 1.00 37.25 173 ALA A C 1
ATOM 1469 O O . ALA A 1 173 ? -8.417 15.287 -5.171 1.00 37.25 173 ALA A O 1
ATOM 1470 N N . PHE A 1 174 ? -10.379 14.443 -5.938 1.00 42.09 174 PHE A N 1
ATOM 1471 C CA . PHE A 1 174 ? -11.157 15.678 -5.885 1.00 42.09 174 PHE A CA 1
ATOM 1472 C C . PHE A 1 174 ? -11.301 16.178 -4.447 1.00 42.09 174 PHE A C 1
ATOM 1474 O O . PHE A 1 174 ? -11.452 15.328 -3.541 1.00 42.09 174 PHE A O 1
#

Secondary structure (DSSP, 8-state):
----SSS-TTTTGGGG-------HHHHHHTPPPTTSGGG-GGGSPPPEESEETTEE-HHHHTS-SS--EEEEEEEE-SSSTTT-EEEEEEEEE--BTTTB-HHHHHHHTTT--S-HHHHHHHHHHGGGEEEEEE----HHHHHHHHHHHHHHH--TT--SPPPTT---------

Sequence (174 aa):
MRKGAFLNLYDEDKLYDIIYYHNPSHWIDNKIDDLNPISDEARWSEEIKYYEGGVISESIKNLPTNTGGIYMFYLKGINLPFIEKYVVYIGRCHYSEGRQHIRKRAKEYDSDESRTDIVRMKKYWKDYLFYRYYPETNNEQIDKDEVALIRAIRPPFNSEIPDKLDVQPTEKAF

pLDDT: mean 87.99, std 16.04, range [33.59, 98.44]